Protein AF-A0A7C7L652-F1 (afdb_monomer_lite)

pLDDT: mean 80.78, std 12.96, range [38.31, 92.81]

Sequence (160 aa):
MKARLIVYLALSVVITLVFPWVRQLPLGVYLPDAWLLLLLLAVPTPMPHSARKPVLLAFCLAILRSSVCLCSPIASCASMFSALLVREALTLRLSDSLFVYRFSCGVLASVPMALIDINIAGQYQLHVPYSIWVWRVLLTGLVVALVKRRATGPMFGGKR

Foldseek 3Di:
DVVLLVVLLVVLVVCLVCLVVCLPDPCNLLAADPLLLSLLLSQDPPHDPDCPSSLVSQLSSLVSCVVRDVDDSVLSSVLSVQLNVQLNVLSVVDPLPDLVSLLVSQLRSNVSVLVSVVVSCVVVVNDDDPVSSNSNSNVSSVCRSVVPDDCPDPPPPPPD

Structure (mmCIF, N/CA/C/O backbone):
data_AF-A0A7C7L652-F1
#
_entry.id   AF-A0A7C7L652-F1
#
loop_
_atom_site.group_PDB
_atom_site.id
_atom_site.type_symbol
_atom_site.label_atom_id
_atom_site.label_alt_id
_atom_site.label_comp_id
_atom_site.label_asym_id
_atom_site.label_entity_id
_atom_site.labe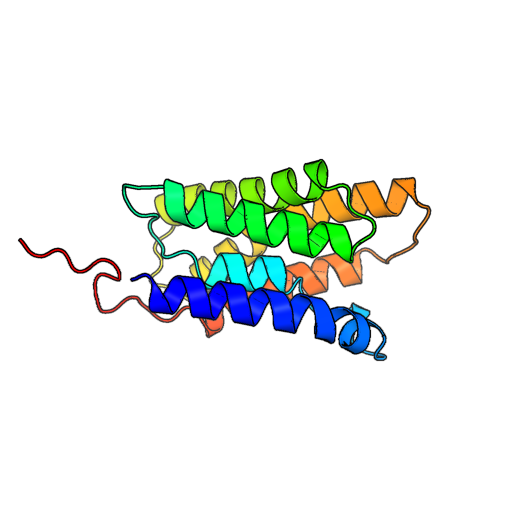l_seq_id
_atom_site.pdbx_PDB_ins_code
_atom_site.Cartn_x
_atom_site.Cartn_y
_atom_site.Cartn_z
_atom_site.occupancy
_atom_site.B_iso_or_equiv
_atom_site.auth_seq_id
_atom_site.auth_comp_id
_atom_site.auth_asym_id
_atom_site.auth_atom_id
_atom_site.pdbx_PDB_model_num
ATOM 1 N N . MET A 1 1 ? -3.726 -8.906 22.647 1.00 51.28 1 MET A N 1
ATOM 2 C CA . MET A 1 1 ? -3.042 -7.845 21.860 1.00 51.28 1 MET A CA 1
ATOM 3 C C . MET A 1 1 ? -1.773 -8.322 21.147 1.00 51.28 1 MET A C 1
ATOM 5 O O . MET A 1 1 ? -1.654 -8.018 19.970 1.00 51.28 1 MET A O 1
ATOM 9 N N . LYS A 1 2 ? -0.863 -9.073 21.794 1.00 56.34 2 LYS A N 1
ATOM 10 C CA . LYS A 1 2 ? 0.355 -9.617 21.147 1.00 56.34 2 LYS A CA 1
ATOM 11 C C . LYS A 1 2 ? 0.049 -10.542 19.957 1.00 56.34 2 LYS A C 1
ATOM 13 O O . LYS A 1 2 ? 0.637 -10.370 18.902 1.00 56.34 2 LYS A O 1
ATOM 18 N N . ALA A 1 3 ? -0.952 -11.418 20.092 1.00 62.41 3 ALA A N 1
ATOM 19 C CA . ALA A 1 3 ? -1.337 -12.368 19.043 1.00 62.41 3 ALA A CA 1
ATOM 20 C C . ALA A 1 3 ? -1.697 -11.703 17.700 1.00 62.41 3 ALA A C 1
ATOM 22 O O . ALA A 1 3 ? -1.239 -12.152 16.663 1.00 62.41 3 ALA A O 1
ATOM 23 N N . ARG A 1 4 ? -2.448 -10.591 17.702 1.00 68.50 4 ARG A N 1
ATOM 24 C CA . ARG A 1 4 ? -2.819 -9.900 16.451 1.00 68.50 4 ARG A CA 1
ATOM 25 C C . ARG A 1 4 ? -1.621 -9.233 15.776 1.00 68.50 4 ARG A C 1
ATOM 27 O O . ARG A 1 4 ? -1.509 -9.303 14.563 1.00 68.50 4 ARG A O 1
ATOM 34 N N . LEU A 1 5 ? -0.719 -8.627 16.555 1.00 69.31 5 LEU A N 1
ATOM 35 C CA . LEU A 1 5 ? 0.519 -8.058 16.014 1.00 69.31 5 LEU A CA 1
ATOM 36 C C . LEU A 1 5 ? 1.385 -9.154 15.383 1.00 69.31 5 LEU A C 1
ATOM 38 O O . LEU A 1 5 ? 1.849 -8.971 14.269 1.00 69.31 5 LEU A O 1
ATOM 42 N N . ILE A 1 6 ? 1.535 -10.296 16.062 1.00 76.62 6 ILE A N 1
ATOM 43 C CA . ILE A 1 6 ? 2.274 -11.459 15.549 1.00 76.62 6 ILE A CA 1
ATOM 44 C C . ILE A 1 6 ? 1.640 -11.980 14.256 1.00 76.62 6 ILE A C 1
ATOM 46 O O . ILE A 1 6 ? 2.365 -12.251 13.311 1.00 76.62 6 ILE A O 1
ATOM 50 N N . VAL A 1 7 ? 0.307 -12.055 14.175 1.00 81.38 7 VAL A N 1
ATOM 51 C CA . VAL A 1 7 ? -0.397 -12.462 12.947 1.00 81.38 7 VAL A CA 1
ATOM 52 C C . VAL A 1 7 ? -0.117 -11.498 11.794 1.00 81.38 7 VAL A C 1
ATOM 54 O O . VAL A 1 7 ? 0.205 -11.955 10.704 1.00 81.38 7 VAL A O 1
ATOM 57 N N . TYR A 1 8 ? -0.177 -10.180 12.011 1.00 79.62 8 TYR A N 1
ATOM 58 C CA . TYR A 1 8 ? 0.149 -9.210 10.956 1.00 79.62 8 TYR A CA 1
ATOM 59 C C . TYR A 1 8 ? 1.623 -9.259 10.548 1.00 79.62 8 TYR A C 1
ATOM 61 O O . TYR A 1 8 ? 1.933 -9.106 9.371 1.00 79.62 8 TYR A O 1
ATOM 69 N N . LEU A 1 9 ? 2.525 -9.505 11.499 1.00 79.75 9 LEU A N 1
ATOM 70 C CA . LEU A 1 9 ? 3.954 -9.641 11.227 1.00 79.75 9 LEU A CA 1
ATOM 71 C C . LEU A 1 9 ? 4.235 -10.929 10.438 1.00 79.75 9 LEU A C 1
ATOM 73 O O . LEU A 1 9 ? 4.894 -10.880 9.404 1.00 79.75 9 LEU A O 1
ATOM 77 N N . ALA A 1 10 ? 3.643 -12.057 10.831 1.00 84.56 10 ALA A N 1
ATOM 78 C CA . ALA A 1 10 ? 3.705 -13.306 10.074 1.00 84.56 10 ALA A CA 1
ATOM 79 C C . ALA A 1 10 ? 3.126 -13.137 8.660 1.00 84.56 10 ALA A C 1
ATOM 81 O O . ALA A 1 10 ? 3.762 -13.523 7.681 1.00 84.56 10 ALA A O 1
ATOM 82 N N . LEU A 1 11 ? 1.968 -12.480 8.535 1.00 85.75 11 LEU A N 1
ATOM 83 C CA . LEU A 1 11 ? 1.354 -12.183 7.244 1.00 85.75 11 LEU A CA 1
ATOM 84 C C . LEU A 1 11 ? 2.259 -11.291 6.386 1.00 85.75 11 LEU A C 1
ATOM 86 O O . LEU A 1 11 ? 2.389 -11.533 5.192 1.00 85.75 11 LEU A O 1
ATOM 90 N N . SER A 1 12 ? 2.940 -10.309 6.985 1.00 83.12 12 SER A N 1
ATOM 91 C CA . SER A 1 12 ? 3.897 -9.467 6.264 1.00 83.12 12 SER A CA 1
ATOM 92 C C . SER A 1 12 ? 5.102 -10.244 5.739 1.00 83.12 12 SER A C 1
ATOM 94 O O . SER A 1 12 ? 5.540 -9.976 4.625 1.00 83.12 12 SER A O 1
ATOM 96 N N . VAL A 1 13 ? 5.597 -11.248 6.470 1.00 86.31 13 VAL A N 1
ATOM 97 C CA . VAL A 1 13 ? 6.676 -12.133 5.997 1.00 86.31 13 VAL A CA 1
ATOM 98 C C . VAL A 1 13 ? 6.196 -12.982 4.821 1.00 86.31 13 VAL A C 1
ATOM 100 O O . VAL A 1 13 ? 6.869 -13.036 3.795 1.00 86.31 13 VAL A O 1
ATOM 103 N N . VAL A 1 14 ? 4.999 -13.570 4.918 1.00 87.88 14 VAL A N 1
ATOM 104 C CA . VAL A 1 14 ? 4.395 -14.337 3.815 1.00 87.88 14 VAL A CA 1
ATOM 105 C C . VAL A 1 14 ? 4.203 -13.460 2.577 1.00 87.88 14 VAL A C 1
ATOM 107 O O . VAL A 1 14 ? 4.590 -13.857 1.482 1.00 87.88 14 VAL A O 1
ATOM 110 N N . ILE A 1 15 ? 3.675 -12.242 2.740 1.00 86.94 15 ILE A N 1
ATOM 111 C CA . ILE A 1 15 ? 3.545 -11.267 1.647 1.00 86.94 15 ILE A CA 1
ATOM 112 C C . ILE A 1 15 ? 4.916 -10.959 1.050 1.00 86.94 15 ILE A C 1
ATOM 114 O O . ILE A 1 15 ? 5.064 -10.976 -0.163 1.00 86.94 15 ILE A O 1
ATOM 118 N N . THR A 1 16 ? 5.933 -10.738 1.877 1.00 86.19 16 THR A N 1
ATOM 119 C CA . THR A 1 16 ? 7.285 -10.411 1.406 1.00 86.19 16 THR A CA 1
ATOM 120 C C . THR A 1 16 ? 7.879 -11.527 0.541 1.00 86.19 16 THR A C 1
ATOM 122 O O . THR A 1 16 ? 8.556 -11.238 -0.442 1.00 86.19 16 THR A O 1
ATOM 125 N N . LEU A 1 17 ? 7.563 -12.789 0.844 1.00 87.06 17 LEU A N 1
ATOM 126 C CA . LEU A 1 17 ? 8.000 -13.949 0.064 1.00 87.06 17 LEU A CA 1
ATOM 127 C C . LEU A 1 17 ? 7.174 -14.169 -1.212 1.00 87.06 17 LEU A C 1
ATOM 129 O O . LEU A 1 17 ? 7.738 -14.488 -2.253 1.00 87.06 17 LEU A O 1
ATOM 133 N N . VAL A 1 18 ? 5.848 -14.014 -1.148 1.00 87.81 18 VAL A N 1
ATOM 134 C CA . VAL A 1 18 ? 4.925 -14.406 -2.232 1.00 87.81 18 VAL A CA 1
ATOM 135 C C . VAL A 1 18 ? 4.640 -13.261 -3.206 1.00 87.81 18 VAL A C 1
ATOM 137 O O . VAL A 1 18 ? 4.547 -13.469 -4.414 1.00 87.81 18 VAL A O 1
ATOM 140 N N . PHE A 1 19 ? 4.517 -12.033 -2.707 1.00 85.50 19 PHE A N 1
ATOM 141 C CA . PHE A 1 19 ? 4.125 -10.866 -3.498 1.00 85.50 19 PHE A CA 1
ATOM 142 C C . PHE A 1 19 ? 5.036 -10.558 -4.703 1.00 85.50 19 PHE A C 1
ATOM 144 O O . PHE A 1 19 ? 4.500 -10.157 -5.736 1.00 85.50 19 PHE A O 1
ATOM 151 N N . PRO A 1 20 ? 6.365 -10.776 -4.657 1.00 85.25 20 PRO A N 1
ATOM 152 C CA . PRO A 1 20 ? 7.235 -10.563 -5.818 1.00 85.25 20 PRO A CA 1
ATOM 153 C C . PRO A 1 20 ? 6.872 -11.475 -6.987 1.00 85.25 20 PRO A C 1
ATOM 155 O O . PRO A 1 20 ? 6.803 -11.014 -8.122 1.00 85.25 20 PRO A O 1
ATOM 158 N N . TRP A 1 21 ? 6.563 -12.740 -6.693 1.00 86.06 21 TRP A N 1
ATOM 159 C CA . TRP A 1 21 ? 6.114 -13.720 -7.680 1.00 86.06 21 TRP A CA 1
ATOM 160 C C . TRP A 1 21 ? 4.758 -13.335 -8.265 1.00 86.06 21 TRP A C 1
ATOM 162 O O . TRP A 1 21 ? 4.573 -13.342 -9.477 1.00 86.06 21 TRP A O 1
ATOM 172 N N . VAL A 1 22 ? 3.820 -12.907 -7.416 1.00 85.38 22 VAL A N 1
ATOM 173 C CA . VAL A 1 22 ? 2.501 -12.435 -7.867 1.00 85.38 22 VAL A CA 1
ATOM 174 C C . VAL A 1 22 ? 2.636 -11.206 -8.775 1.00 85.38 22 VAL A C 1
ATOM 176 O O . VAL A 1 22 ? 1.891 -11.060 -9.742 1.00 85.38 22 VAL A O 1
ATOM 179 N N . ARG A 1 23 ? 3.614 -10.335 -8.510 1.00 82.56 23 ARG A N 1
ATOM 180 C CA . ARG A 1 23 ? 3.860 -9.124 -9.302 1.00 82.56 23 ARG A CA 1
ATOM 181 C C . ARG A 1 23 ? 4.427 -9.408 -10.697 1.00 82.56 23 ARG A C 1
ATOM 183 O O . ARG A 1 23 ? 4.292 -8.550 -11.563 1.00 82.56 23 ARG A O 1
ATOM 190 N N . GLN A 1 24 ? 5.010 -10.590 -10.918 1.00 84.25 24 GLN A N 1
ATOM 191 C CA . GLN A 1 24 ? 5.487 -11.043 -12.232 1.00 84.25 24 GLN A CA 1
ATOM 192 C C . GLN A 1 24 ? 4.355 -11.531 -13.152 1.00 84.25 24 GLN A C 1
ATOM 194 O O . GLN A 1 24 ? 4.572 -11.698 -14.349 1.00 84.25 24 GLN A O 1
ATOM 199 N N . LEU A 1 25 ? 3.143 -11.749 -12.626 1.00 87.69 25 LEU A N 1
ATOM 200 C CA . LEU A 1 25 ? 1.986 -12.126 -13.440 1.00 87.69 25 LEU A CA 1
ATOM 201 C C . LEU A 1 25 ? 1.556 -10.974 -14.376 1.00 87.69 25 LEU A C 1
ATOM 203 O O . LEU A 1 25 ? 1.800 -9.809 -14.056 1.00 87.69 25 LEU A O 1
ATOM 207 N N . PRO A 1 26 ? 0.827 -11.251 -15.478 1.00 81.88 26 PRO A N 1
ATOM 208 C CA . PRO A 1 26 ? 0.435 -10.235 -16.469 1.00 81.88 26 PRO A CA 1
ATOM 209 C C . PRO A 1 26 ? -0.342 -9.047 -15.879 1.00 81.88 26 PRO A C 1
ATOM 211 O O . PRO A 1 26 ? -0.186 -7.908 -16.307 1.00 81.88 26 PRO A O 1
ATOM 214 N N . LEU A 1 27 ? -1.160 -9.307 -14.854 1.00 82.81 27 LEU A N 1
ATOM 215 C CA . LEU A 1 27 ? -1.927 -8.289 -14.126 1.00 82.81 27 LEU A CA 1
ATOM 216 C C . LEU A 1 27 ? -1.219 -7.799 -12.853 1.00 82.81 27 LEU A C 1
ATOM 218 O O . LEU A 1 27 ? -1.694 -6.875 -12.192 1.00 82.81 27 LEU A O 1
ATOM 222 N N . GLY A 1 28 ? -0.075 -8.390 -12.509 1.00 80.75 28 GLY A N 1
ATOM 223 C CA . GLY A 1 28 ? 0.653 -8.125 -11.273 1.00 80.75 28 GLY A CA 1
ATOM 224 C C . GLY A 1 28 ? 1.134 -6.680 -11.159 1.00 80.75 28 GLY A C 1
ATOM 225 O O . GLY A 1 28 ? 1.190 -6.114 -10.068 1.00 80.75 28 GLY A O 1
ATOM 226 N N . VAL A 1 29 ? 1.390 -6.027 -12.294 1.00 82.50 29 VAL A N 1
ATOM 227 C CA . VAL A 1 29 ? 1.803 -4.621 -12.343 1.00 82.50 29 VAL A CA 1
ATOM 228 C C . VAL A 1 29 ? 0.697 -3.682 -11.840 1.00 82.50 29 VAL A C 1
ATOM 230 O O . VAL A 1 29 ? 1.010 -2.632 -11.279 1.00 82.50 29 VAL A O 1
ATOM 233 N N . TYR A 1 30 ? -0.577 -4.059 -11.947 1.00 86.31 30 TYR A N 1
ATOM 234 C CA . TYR A 1 30 ? -1.713 -3.250 -11.493 1.00 86.31 30 TYR A CA 1
ATOM 235 C C . TYR A 1 30 ? -2.029 -3.414 -10.003 1.00 86.31 30 TYR A C 1
ATOM 237 O O . TYR A 1 30 ? -2.825 -2.643 -9.465 1.00 86.31 30 TYR A O 1
ATOM 245 N N . LEU A 1 31 ? -1.419 -4.392 -9.327 1.00 86.88 31 LEU A N 1
ATOM 246 C CA . LEU A 1 31 ? -1.699 -4.649 -7.919 1.00 86.88 31 LEU A CA 1
ATOM 247 C C . LEU A 1 31 ? -1.244 -3.475 -7.036 1.00 86.88 31 LEU A C 1
ATOM 249 O O . LEU A 1 31 ? -0.137 -2.954 -7.222 1.00 86.88 31 LEU A O 1
ATOM 253 N N . PRO A 1 32 ? -2.083 -3.065 -6.066 1.00 87.56 32 PRO A N 1
ATOM 254 C CA . PRO A 1 32 ? -1.718 -2.073 -5.067 1.00 87.56 32 PRO A CA 1
ATOM 255 C C . PRO A 1 32 ? -0.599 -2.596 -4.173 1.00 87.56 32 PRO A C 1
ATOM 257 O O . PRO A 1 32 ? -0.345 -3.800 -4.090 1.00 87.56 32 PRO A O 1
ATOM 260 N N . ASP A 1 33 ? 0.053 -1.684 -3.463 1.00 86.62 33 ASP A N 1
ATOM 261 C CA . ASP A 1 33 ? 1.137 -2.077 -2.584 1.00 86.62 33 ASP A CA 1
ATOM 262 C C . ASP A 1 33 ? 0.637 -2.864 -1.365 1.00 86.62 33 ASP A C 1
ATOM 264 O O . ASP A 1 33 ? -0.115 -2.344 -0.537 1.00 86.62 33 ASP A O 1
ATOM 268 N N . ALA A 1 34 ? 1.056 -4.126 -1.249 1.00 87.50 34 ALA A N 1
ATOM 269 C CA . ALA A 1 34 ? 0.562 -5.019 -0.206 1.00 87.50 34 ALA A CA 1
ATOM 270 C C . ALA A 1 34 ? 1.018 -4.614 1.202 1.00 87.50 34 ALA A C 1
ATOM 272 O O . ALA A 1 34 ? 0.244 -4.752 2.149 1.00 87.50 34 ALA A O 1
ATOM 273 N N . TRP A 1 35 ? 2.236 -4.081 1.355 1.00 89.19 35 TRP A N 1
ATOM 274 C CA . TRP A 1 35 ? 2.727 -3.610 2.654 1.00 89.19 35 TRP A CA 1
ATOM 275 C C . TRP A 1 35 ? 1.955 -2.371 3.107 1.00 89.19 35 TRP A C 1
ATOM 277 O O . TRP A 1 35 ? 1.551 -2.295 4.269 1.00 89.19 35 TRP A O 1
ATOM 287 N N . LEU A 1 36 ? 1.679 -1.441 2.187 1.00 87.81 36 LEU A N 1
ATOM 288 C CA . LEU A 1 36 ? 0.843 -0.277 2.471 1.00 87.81 36 LEU A CA 1
ATOM 289 C C . LEU A 1 36 ? -0.581 -0.692 2.839 1.00 87.81 36 LEU A C 1
ATOM 291 O O . LEU A 1 36 ? -1.119 -0.224 3.838 1.00 87.81 36 LEU A O 1
ATOM 295 N N . LEU A 1 37 ? -1.195 -1.584 2.059 1.00 88.12 37 LEU A N 1
ATOM 296 C CA . LEU A 1 37 ? -2.536 -2.086 2.348 1.00 88.12 37 LEU A CA 1
ATOM 297 C C . LEU A 1 37 ? -2.601 -2.749 3.718 1.00 88.12 37 LEU A C 1
ATOM 299 O O . LEU A 1 37 ? -3.501 -2.449 4.501 1.00 88.12 37 LEU A O 1
ATOM 303 N N . LEU A 1 38 ? -1.627 -3.602 4.037 1.00 87.00 38 LEU A N 1
ATOM 304 C CA . LEU A 1 38 ? -1.544 -4.232 5.346 1.00 87.00 38 LEU A CA 1
ATOM 305 C C . LEU A 1 38 ? -1.429 -3.177 6.452 1.00 87.00 38 LEU A C 1
ATOM 307 O O . LEU A 1 38 ? -2.129 -3.280 7.455 1.00 87.00 38 LEU A O 1
ATOM 311 N N . LEU A 1 39 ? -0.617 -2.135 6.261 1.00 87.06 39 LEU A N 1
ATOM 312 C CA . LEU A 1 39 ? -0.479 -1.042 7.221 1.00 87.06 39 LEU A CA 1
ATOM 313 C C . LEU A 1 39 ? -1.798 -0.271 7.410 1.00 87.06 39 LEU A C 1
ATOM 315 O O . LEU A 1 39 ? -2.240 -0.041 8.540 1.00 87.06 39 LEU A O 1
ATOM 319 N N . LEU A 1 40 ? -2.461 0.097 6.312 1.00 85.62 40 LEU A N 1
ATOM 320 C CA . LEU A 1 40 ? -3.721 0.841 6.330 1.00 85.62 40 LEU A CA 1
ATOM 321 C C . LEU A 1 40 ? -4.872 0.017 6.933 1.00 85.62 40 LEU A C 1
ATOM 323 O O . LEU A 1 40 ? -5.760 0.578 7.578 1.00 85.62 40 LEU A O 1
ATOM 327 N N . LEU A 1 41 ? -4.856 -1.305 6.778 1.00 83.69 41 LEU A N 1
ATOM 328 C CA . LEU A 1 41 ? -5.872 -2.196 7.343 1.00 83.69 41 LEU A CA 1
ATOM 329 C C . LEU A 1 41 ? -5.575 -2.587 8.798 1.00 83.69 41 LEU A C 1
ATOM 331 O O . LEU A 1 41 ? -6.499 -2.684 9.604 1.00 83.69 41 LEU A O 1
ATOM 335 N N . ALA A 1 42 ? -4.305 -2.781 9.155 1.00 80.94 42 ALA A N 1
ATOM 336 C CA . ALA A 1 42 ? -3.904 -3.206 10.493 1.00 80.94 42 ALA A CA 1
ATOM 337 C C . ALA A 1 42 ? -3.968 -2.071 11.522 1.00 80.94 42 ALA A C 1
ATOM 339 O O . ALA A 1 42 ? -4.250 -2.324 12.697 1.00 80.94 42 ALA A O 1
ATOM 340 N N . VAL A 1 43 ? -3.695 -0.826 11.109 1.00 77.88 43 VAL A N 1
ATOM 341 C CA . VAL A 1 43 ? -3.719 0.323 12.021 1.00 77.88 43 VAL A CA 1
ATOM 342 C C . VAL A 1 43 ? -5.166 0.808 12.220 1.00 77.88 43 VAL A C 1
ATOM 344 O O . VAL A 1 43 ? -5.813 1.196 11.242 1.00 77.88 43 VAL A O 1
ATOM 347 N N . PRO A 1 44 ? -5.691 0.802 13.459 1.00 66.62 44 PRO A N 1
ATOM 348 C CA . PRO A 1 44 ? -7.042 1.274 13.768 1.00 66.62 44 PRO A CA 1
ATOM 349 C C . PRO A 1 44 ? -7.182 2.789 13.564 1.00 66.62 44 PRO A C 1
ATOM 351 O O . PRO A 1 44 ? -6.203 3.517 13.714 1.00 66.62 44 PRO A O 1
ATOM 354 N N . THR A 1 45 ? -8.396 3.252 13.246 1.00 67.38 45 THR A N 1
ATOM 355 C CA . THR A 1 45 ? -8.747 4.685 13.188 1.00 67.38 45 THR A CA 1
ATOM 356 C C . THR A 1 45 ? -9.894 5.012 14.144 1.00 67.38 45 THR A C 1
ATOM 358 O O . THR A 1 45 ? -10.874 4.260 14.167 1.00 67.38 45 THR A O 1
ATOM 361 N N . PRO A 1 46 ? -9.818 6.123 14.900 1.00 63.06 46 PRO A N 1
ATOM 362 C CA . PRO A 1 46 ? -8.653 7.008 15.051 1.00 63.06 46 PRO A CA 1
ATOM 363 C C . PRO A 1 46 ? -7.470 6.298 15.732 1.00 63.06 46 PRO A C 1
ATOM 365 O O . PRO A 1 46 ? -7.652 5.276 16.408 1.00 63.06 46 PRO A O 1
ATOM 368 N N . MET A 1 47 ? -6.250 6.793 15.504 1.00 66.12 47 MET A N 1
ATOM 369 C CA . MET A 1 47 ? -5.042 6.183 16.056 1.00 66.12 47 MET A CA 1
ATOM 370 C C . MET A 1 47 ? -5.106 6.193 17.595 1.00 66.12 47 MET A C 1
ATOM 372 O O . MET A 1 47 ? -5.539 7.173 18.204 1.00 66.12 47 MET A O 1
ATOM 376 N N . PRO A 1 48 ? -4.720 5.098 18.274 1.00 63.22 48 PRO A N 1
ATOM 377 C CA . PRO A 1 48 ? -4.726 5.060 19.730 1.00 63.22 48 PRO A CA 1
ATOM 378 C C . PRO A 1 48 ? -3.796 6.112 20.315 1.00 63.22 48 PRO A C 1
ATOM 380 O O . PRO A 1 48 ? -2.753 6.417 19.742 1.00 63.22 48 PRO A O 1
ATOM 383 N N . HIS A 1 49 ? -4.086 6.512 21.552 1.00 63.47 49 HIS A N 1
ATOM 384 C CA . HIS A 1 49 ? -3.258 7.433 22.334 1.00 63.47 49 HIS A CA 1
ATOM 385 C C . HIS A 1 49 ? -1.775 7.004 22.440 1.00 63.47 49 HIS A C 1
ATOM 387 O O . HIS A 1 49 ? -0.896 7.823 22.679 1.00 63.47 49 HIS A O 1
ATOM 393 N N . SER A 1 50 ? -1.472 5.718 22.209 1.00 66.31 50 SER A N 1
ATOM 394 C CA . SER A 1 50 ? -0.106 5.208 22.072 1.00 66.31 50 SER A CA 1
ATOM 395 C C . SER A 1 50 ? 0.250 4.887 20.614 1.00 66.31 50 SER A C 1
ATOM 397 O O . SER A 1 50 ? -0.049 3.801 20.107 1.00 66.31 50 SER A O 1
ATOM 399 N N . ALA A 1 51 ? 0.988 5.795 19.970 1.00 70.12 51 ALA A N 1
ATOM 400 C CA . ALA A 1 51 ? 1.493 5.641 18.601 1.00 70.12 51 ALA A CA 1
ATOM 401 C C . ALA A 1 51 ? 2.639 4.615 18.454 1.00 70.12 51 ALA A C 1
ATOM 403 O O . ALA A 1 51 ? 3.020 4.263 17.342 1.00 70.12 51 ALA A O 1
ATOM 404 N N . ARG A 1 52 ? 3.182 4.074 19.555 1.00 77.88 52 ARG A N 1
ATOM 405 C CA . ARG A 1 52 ? 4.369 3.194 19.518 1.00 77.88 52 ARG A CA 1
ATOM 406 C C . ARG A 1 52 ? 4.173 1.936 18.667 1.00 77.88 52 ARG A C 1
ATOM 408 O O . ARG A 1 52 ? 5.061 1.548 17.920 1.00 77.88 52 ARG A O 1
ATOM 415 N N . LYS A 1 53 ? 3.006 1.295 18.770 1.00 80.19 53 LYS A N 1
ATOM 416 C CA . LYS A 1 53 ? 2.689 0.049 18.047 1.00 80.19 53 LYS A CA 1
ATOM 417 C C . LYS A 1 53 ? 2.545 0.248 16.531 1.00 80.19 53 LYS A C 1
ATOM 419 O O . LYS A 1 53 ? 3.193 -0.493 15.799 1.00 80.19 53 LYS A O 1
ATOM 424 N N . PRO A 1 54 ? 1.728 1.200 16.039 1.00 79.12 54 PRO A N 1
ATOM 425 C CA . PRO A 1 54 ? 1.626 1.452 14.601 1.00 79.12 54 PRO A CA 1
ATOM 426 C C . PRO A 1 54 ? 2.935 1.982 14.000 1.00 79.12 54 PRO A C 1
ATOM 428 O O . PRO A 1 54 ? 3.256 1.613 12.877 1.00 79.12 54 PRO A O 1
ATOM 431 N N . VAL A 1 55 ? 3.724 2.759 14.754 1.00 84.00 55 VAL A N 1
ATOM 432 C CA . VAL A 1 55 ? 5.061 3.205 14.323 1.00 84.00 55 VAL A CA 1
ATOM 433 C C . VAL A 1 55 ? 6.020 2.024 14.168 1.00 84.00 55 VAL A C 1
ATOM 435 O O . VAL A 1 55 ? 6.671 1.904 13.135 1.00 84.00 55 VAL A O 1
ATOM 438 N N . LEU A 1 56 ? 6.067 1.113 15.148 1.00 85.00 56 LEU A N 1
ATOM 439 C CA . LEU A 1 56 ? 6.880 -0.104 15.057 1.00 85.00 56 LEU A CA 1
ATOM 440 C C . LEU A 1 56 ? 6.453 -0.977 13.870 1.00 85.00 56 LEU A C 1
ATOM 442 O O . LEU A 1 56 ? 7.301 -1.472 13.136 1.00 85.00 56 LEU A O 1
ATOM 446 N N . LEU A 1 57 ? 5.143 -1.137 13.657 1.00 84.75 57 LEU A N 1
ATOM 447 C CA . LEU A 1 57 ? 4.614 -1.897 12.526 1.00 84.75 57 LEU A CA 1
ATOM 448 C C . LEU A 1 57 ? 5.018 -1.263 11.186 1.00 84.75 57 LEU A C 1
ATOM 450 O O . LEU A 1 57 ? 5.490 -1.975 10.306 1.00 84.75 57 LEU A O 1
ATOM 454 N N . ALA A 1 58 ? 4.874 0.058 11.041 1.00 86.38 58 ALA A N 1
ATOM 455 C CA . ALA A 1 58 ? 5.295 0.785 9.843 1.00 86.38 58 ALA A CA 1
ATOM 456 C C . ALA A 1 58 ? 6.793 0.613 9.574 1.00 86.38 58 ALA A C 1
ATOM 458 O O . ALA A 1 58 ? 7.182 0.364 8.438 1.00 86.38 58 ALA A O 1
ATOM 459 N N . PHE A 1 59 ? 7.617 0.669 10.623 1.00 88.25 59 PHE A N 1
ATOM 460 C CA . PHE A 1 59 ? 9.056 0.450 10.520 1.00 88.25 59 PHE A CA 1
ATOM 461 C C . PHE A 1 59 ? 9.394 -0.976 10.056 1.00 88.25 59 PHE A C 1
ATOM 463 O O . PHE A 1 59 ? 10.155 -1.151 9.107 1.00 88.25 59 PHE A O 1
ATOM 470 N N . CYS A 1 60 ? 8.778 -2.004 10.651 1.00 87.94 60 CYS A N 1
ATOM 471 C CA . CYS A 1 60 ? 8.972 -3.392 10.222 1.00 87.94 60 CYS A CA 1
ATOM 472 C C . CYS A 1 60 ? 8.544 -3.611 8.762 1.00 87.94 60 CYS A C 1
ATOM 474 O O . CYS A 1 60 ? 9.268 -4.246 7.997 1.00 87.94 60 CYS A O 1
ATOM 476 N N . LEU A 1 61 ? 7.392 -3.067 8.360 1.00 87.12 61 LEU A N 1
ATOM 477 C CA . LEU A 1 61 ? 6.894 -3.185 6.987 1.00 87.12 61 LEU A CA 1
ATOM 478 C C . LEU A 1 61 ? 7.763 -2.431 5.985 1.00 87.12 61 LEU A C 1
ATOM 480 O O . LEU A 1 61 ? 7.965 -2.921 4.880 1.00 87.12 61 LEU A O 1
ATOM 484 N N . ALA A 1 62 ? 8.301 -1.273 6.364 1.00 88.19 62 ALA A N 1
ATOM 485 C CA . ALA A 1 62 ? 9.225 -0.517 5.532 1.00 88.19 62 ALA A CA 1
ATOM 486 C C . ALA A 1 62 ? 10.528 -1.287 5.275 1.00 88.19 62 ALA A C 1
ATOM 488 O O . ALA A 1 62 ? 10.990 -1.330 4.136 1.00 88.19 62 ALA A O 1
ATOM 489 N N . ILE A 1 63 ? 11.081 -1.946 6.300 1.00 89.62 63 ILE A N 1
ATOM 490 C CA . ILE A 1 63 ? 12.269 -2.798 6.147 1.00 89.62 63 ILE A CA 1
ATOM 491 C C . ILE A 1 63 ? 11.965 -3.968 5.206 1.00 89.62 63 ILE A C 1
ATOM 493 O O . ILE A 1 63 ? 12.684 -4.167 4.227 1.00 89.62 63 ILE A O 1
ATOM 497 N N . LEU A 1 64 ? 10.866 -4.689 5.448 1.00 88.12 64 LEU A N 1
ATOM 498 C CA . LEU A 1 64 ? 10.445 -5.816 4.608 1.00 88.12 64 LEU A CA 1
ATOM 499 C C . LEU A 1 64 ? 10.166 -5.400 3.156 1.00 88.12 64 LEU A C 1
ATOM 501 O O . LEU A 1 64 ? 10.518 -6.111 2.218 1.00 88.12 64 LEU A O 1
ATOM 505 N N . ARG A 1 65 ? 9.580 -4.219 2.946 1.00 87.69 65 ARG A N 1
ATOM 506 C CA . ARG A 1 65 ? 9.416 -3.640 1.611 1.00 87.69 65 ARG A CA 1
ATOM 507 C C . ARG A 1 65 ? 10.774 -3.393 0.957 1.00 87.69 65 ARG A C 1
ATOM 509 O O . ARG A 1 65 ? 10.975 -3.794 -0.186 1.00 87.69 65 ARG A O 1
ATOM 516 N N . SER A 1 66 ? 11.702 -2.751 1.667 1.00 87.44 66 SER A N 1
ATOM 517 C CA . SER A 1 66 ? 13.024 -2.405 1.129 1.00 87.44 66 SER A CA 1
ATOM 518 C C . SER A 1 66 ? 13.893 -3.620 0.804 1.00 87.44 66 SER A C 1
ATOM 520 O O . SER A 1 66 ? 14.736 -3.535 -0.079 1.00 87.44 66 SER A O 1
ATOM 522 N N . SER A 1 67 ? 13.662 -4.774 1.443 1.00 86.75 67 SER A N 1
ATOM 523 C CA . SER A 1 67 ? 14.376 -6.006 1.085 1.00 86.75 67 SER A CA 1
ATOM 524 C C . SER A 1 67 ? 13.972 -6.583 -0.271 1.00 86.75 67 SER A C 1
ATOM 526 O O . SER A 1 67 ? 14.687 -7.428 -0.799 1.00 86.75 67 SER A O 1
ATOM 528 N N . VAL A 1 68 ? 12.831 -6.163 -0.829 1.00 85.06 68 VAL A N 1
ATOM 529 C CA . VAL A 1 68 ? 12.281 -6.765 -2.056 1.00 85.06 68 VAL A CA 1
ATOM 530 C C . VAL A 1 68 ? 11.977 -5.752 -3.156 1.00 85.06 68 VAL A C 1
ATOM 532 O O . VAL A 1 68 ? 11.796 -6.113 -4.316 1.00 85.06 68 VAL A O 1
ATOM 535 N N . CYS A 1 69 ? 11.924 -4.470 -2.814 1.00 80.62 69 CYS A N 1
ATOM 536 C CA . CYS A 1 69 ? 11.757 -3.378 -3.758 1.00 80.62 69 CYS A CA 1
ATOM 537 C C . CYS A 1 69 ? 13.080 -2.626 -3.922 1.00 80.62 69 CYS A C 1
ATOM 539 O O . CYS A 1 69 ? 13.846 -2.503 -2.976 1.00 80.62 69 CYS A O 1
ATOM 541 N N . LEU A 1 70 ? 13.284 -1.994 -5.080 1.00 81.81 70 LEU A N 1
ATOM 542 C CA . LEU A 1 70 ? 14.421 -1.093 -5.350 1.00 81.81 70 LEU A CA 1
ATOM 543 C C . LEU A 1 70 ? 14.411 0.198 -4.497 1.00 81.81 70 LEU A C 1
ATOM 545 O O . LEU A 1 70 ? 15.201 1.110 -4.716 1.00 81.81 70 LEU A O 1
ATOM 549 N N . CYS A 1 71 ? 13.487 0.311 -3.543 1.00 81.62 71 CYS A N 1
ATOM 550 C CA . CYS A 1 71 ? 13.367 1.460 -2.662 1.00 81.62 71 CYS A CA 1
ATOM 551 C C . CYS A 1 71 ? 14.353 1.339 -1.502 1.00 81.62 71 CYS A C 1
ATOM 553 O O . CYS A 1 71 ? 14.353 0.337 -0.787 1.00 81.62 71 CYS A O 1
ATOM 555 N N . SER A 1 72 ? 15.116 2.402 -1.241 1.00 87.12 72 SER A N 1
ATOM 556 C CA . SER A 1 72 ? 15.961 2.462 -0.049 1.00 87.12 72 SER A CA 1
ATOM 557 C C . SER A 1 72 ? 15.121 2.294 1.232 1.00 87.12 72 SER A C 1
ATOM 559 O O . SER A 1 72 ? 13.935 2.661 1.264 1.00 87.12 72 SER A O 1
ATOM 561 N N . PRO A 1 73 ? 15.704 1.763 2.321 1.00 86.38 73 PRO A N 1
ATOM 562 C CA . PRO A 1 73 ? 14.999 1.621 3.596 1.00 86.38 73 PRO A CA 1
ATOM 563 C C . PRO A 1 73 ? 14.491 2.971 4.120 1.00 86.38 73 PRO A C 1
ATOM 565 O O . PRO A 1 73 ? 13.397 3.051 4.673 1.00 86.38 73 PRO A O 1
ATOM 568 N N . ILE A 1 74 ? 15.228 4.055 3.862 1.00 88.69 74 ILE A N 1
ATOM 569 C CA . ILE A 1 74 ? 14.840 5.419 4.243 1.00 88.69 74 ILE A CA 1
ATOM 570 C C . ILE A 1 74 ? 13.582 5.857 3.485 1.00 88.69 74 ILE A C 1
ATOM 572 O O . ILE A 1 74 ? 12.627 6.329 4.103 1.00 88.69 74 ILE A O 1
ATOM 576 N N . ALA A 1 75 ? 13.539 5.657 2.166 1.00 87.50 75 ALA A N 1
ATOM 577 C CA . ALA A 1 75 ? 12.377 6.020 1.360 1.00 87.50 75 ALA A CA 1
ATOM 578 C C . ALA A 1 75 ? 11.146 5.154 1.682 1.00 87.50 75 ALA A C 1
ATOM 580 O O . ALA A 1 75 ? 10.014 5.646 1.718 1.00 87.50 75 ALA A O 1
ATOM 581 N N . SER A 1 76 ? 11.361 3.873 1.987 1.00 87.19 76 SER A N 1
ATOM 582 C CA . SER A 1 76 ? 10.304 2.957 2.432 1.00 87.19 76 SER A CA 1
ATOM 583 C C . SER A 1 76 ? 9.720 3.379 3.785 1.00 87.19 76 SER A C 1
ATOM 585 O O . SER A 1 76 ? 8.505 3.371 3.967 1.00 87.19 76 SER A O 1
ATOM 587 N N . CYS A 1 77 ? 10.559 3.822 4.724 1.00 89.88 77 CYS A N 1
ATOM 588 C CA . CYS A 1 77 ? 10.090 4.393 5.986 1.00 89.88 77 CYS A CA 1
ATOM 589 C C . CYS A 1 77 ? 9.314 5.692 5.742 1.00 89.88 77 CYS A C 1
ATOM 591 O O . CYS A 1 77 ? 8.187 5.833 6.215 1.00 89.88 77 CYS A O 1
ATOM 593 N N . ALA A 1 78 ? 9.885 6.622 4.971 1.00 89.38 78 ALA A N 1
ATOM 594 C CA . ALA A 1 78 ? 9.271 7.915 4.684 1.00 89.38 78 ALA A CA 1
ATOM 595 C C . ALA A 1 78 ? 7.889 7.775 4.029 1.00 89.38 78 ALA A C 1
ATOM 597 O O . ALA A 1 78 ? 6.956 8.474 4.423 1.00 89.38 78 ALA A O 1
ATOM 598 N N . SER A 1 79 ? 7.729 6.841 3.087 1.00 89.62 79 SER A N 1
ATOM 599 C CA . SER A 1 79 ? 6.445 6.567 2.431 1.00 89.62 79 SER A CA 1
ATOM 600 C C . SER A 1 79 ? 5.401 5.994 3.392 1.00 89.62 79 SER A C 1
ATOM 602 O O . SER A 1 79 ? 4.288 6.515 3.452 1.00 89.62 79 SER A O 1
ATOM 604 N N . MET A 1 80 ? 5.760 4.992 4.202 1.00 89.75 80 MET A N 1
ATOM 605 C CA . MET A 1 80 ? 4.845 4.376 5.174 1.00 89.75 80 MET A CA 1
ATOM 606 C C . MET A 1 80 ? 4.422 5.349 6.282 1.00 89.75 80 MET A C 1
ATOM 608 O O . MET A 1 80 ? 3.246 5.404 6.648 1.00 89.75 80 MET A O 1
ATOM 612 N N . PHE A 1 81 ? 5.356 6.152 6.802 1.00 89.25 81 PHE A N 1
ATOM 613 C CA . PHE A 1 81 ? 5.043 7.166 7.810 1.00 89.25 81 PHE A CA 1
ATOM 614 C C . PHE A 1 81 ? 4.194 8.297 7.238 1.00 89.25 81 PHE A C 1
ATOM 616 O O . PHE A 1 81 ? 3.193 8.666 7.850 1.00 89.25 81 PHE A O 1
ATOM 623 N N . SER A 1 82 ? 4.532 8.799 6.049 1.00 88.25 82 SER A N 1
ATOM 624 C CA . SER A 1 82 ? 3.727 9.818 5.366 1.00 88.25 82 SER A CA 1
ATOM 625 C C . SER A 1 82 ? 2.303 9.329 5.113 1.00 88.25 82 SER A C 1
ATOM 627 O O . SER A 1 82 ? 1.350 10.062 5.367 1.00 88.25 82 SER A O 1
ATOM 629 N N . ALA A 1 83 ? 2.138 8.072 4.691 1.00 88.62 83 ALA A N 1
ATOM 630 C CA . ALA A 1 83 ? 0.823 7.475 4.487 1.00 88.62 83 ALA A CA 1
ATOM 631 C C . ALA A 1 83 ? -0.012 7.432 5.777 1.00 88.62 83 ALA A C 1
ATOM 633 O O . ALA A 1 83 ? -1.201 7.758 5.759 1.00 88.62 83 ALA A O 1
ATOM 634 N N . LEU A 1 84 ? 0.603 7.075 6.910 1.00 87.62 84 LEU A N 1
ATOM 635 C CA . LEU A 1 84 ? -0.067 7.099 8.212 1.00 87.62 84 LEU A CA 1
ATOM 636 C C . LEU A 1 84 ? -0.443 8.515 8.652 1.00 87.62 84 LEU A C 1
ATOM 638 O O . LEU A 1 84 ? -1.556 8.711 9.132 1.00 87.62 84 LEU A O 1
ATOM 642 N N . LEU A 1 85 ? 0.453 9.488 8.477 1.00 87.81 85 LEU A N 1
ATOM 643 C CA . LEU A 1 85 ? 0.201 10.882 8.846 1.00 87.81 85 LEU A CA 1
ATOM 644 C C . LEU A 1 85 ? -0.942 11.483 8.028 1.00 87.81 85 LEU A C 1
ATOM 646 O O . LEU A 1 85 ? -1.849 12.088 8.596 1.00 87.81 85 LEU A O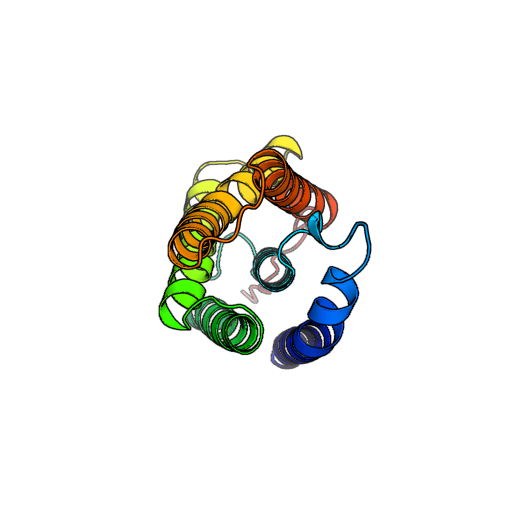 1
ATOM 650 N N . VAL A 1 86 ? -0.930 11.276 6.707 1.00 88.56 86 VAL A N 1
ATOM 651 C CA . VAL A 1 86 ? -2.002 11.742 5.819 1.00 88.56 86 VAL A CA 1
ATOM 652 C C . VAL A 1 86 ? -3.322 11.085 6.196 1.00 88.56 86 VAL A C 1
ATOM 654 O O . VAL A 1 86 ? -4.330 11.773 6.335 1.00 88.56 86 VAL A O 1
ATOM 657 N N . ARG A 1 87 ? -3.320 9.769 6.427 1.00 85.75 87 ARG A N 1
ATOM 658 C CA . ARG A 1 87 ? -4.513 9.057 6.881 1.00 85.75 87 ARG A CA 1
ATOM 659 C C . ARG A 1 87 ? -5.060 9.635 8.181 1.00 85.75 87 ARG A C 1
ATOM 661 O O . ARG A 1 87 ? -6.253 9.909 8.229 1.00 85.75 87 ARG A O 1
ATOM 668 N N . GLU A 1 88 ? -4.216 9.823 9.194 1.00 83.75 88 GLU A N 1
ATOM 669 C CA . GLU A 1 88 ? -4.642 10.322 10.504 1.00 83.75 88 GLU A CA 1
ATOM 670 C C . GLU A 1 88 ? -5.219 11.737 10.394 1.00 83.75 88 GLU A C 1
ATOM 672 O O . GLU A 1 88 ? -6.330 11.991 10.862 1.00 83.75 88 GLU A O 1
ATOM 677 N N . ALA A 1 89 ? -4.524 12.632 9.684 1.00 85.00 89 ALA A N 1
ATOM 678 C CA . ALA A 1 89 ? -4.990 13.993 9.427 1.00 85.00 89 ALA A CA 1
ATOM 679 C C . ALA A 1 89 ? -6.352 14.019 8.713 1.00 85.00 89 ALA A C 1
ATOM 681 O O . ALA A 1 89 ? -7.198 14.863 9.015 1.00 85.00 89 ALA A O 1
ATOM 682 N N . LEU A 1 90 ? -6.584 13.082 7.789 1.00 83.81 90 LEU A N 1
ATOM 683 C CA . LEU A 1 90 ? -7.851 12.946 7.076 1.00 83.81 90 LEU A CA 1
ATOM 684 C C . LEU A 1 90 ? -8.954 12.378 7.964 1.00 83.81 90 LEU A C 1
ATOM 686 O O . LEU A 1 90 ? -10.058 12.912 7.946 1.00 83.81 90 LEU A O 1
ATOM 690 N N . THR A 1 91 ? -8.679 11.357 8.775 1.00 79.25 91 THR A N 1
ATOM 691 C CA . THR A 1 91 ? -9.679 10.802 9.703 1.00 79.25 91 THR A CA 1
ATOM 692 C C . THR A 1 91 ? -10.062 11.758 10.825 1.00 79.25 91 THR A C 1
ATOM 694 O O . THR A 1 91 ? -11.174 11.665 11.332 1.00 79.25 91 THR A O 1
ATOM 697 N N . LEU A 1 92 ? -9.194 12.708 11.186 1.00 76.94 92 LEU A N 1
ATOM 698 C CA . LEU A 1 92 ? -9.550 13.788 12.112 1.00 76.94 92 LEU A CA 1
ATOM 699 C C . LEU A 1 92 ? -10.524 14.802 11.492 1.00 76.94 92 LEU A C 1
ATOM 701 O O . LEU A 1 92 ? -11.256 15.466 12.221 1.00 76.94 92 LEU A O 1
ATOM 705 N N . ARG A 1 93 ? -10.538 14.938 10.158 1.00 78.44 93 ARG A N 1
ATOM 706 C CA . ARG A 1 93 ? -11.363 15.923 9.435 1.00 78.44 93 ARG A CA 1
ATOM 707 C C . ARG A 1 93 ? -12.601 15.330 8.764 1.00 78.44 93 ARG A C 1
ATOM 709 O O . ARG A 1 93 ? -13.551 16.060 8.505 1.00 78.44 93 ARG A O 1
ATOM 716 N N . LEU A 1 94 ? -12.593 14.037 8.446 1.00 74.94 94 LEU A N 1
ATOM 717 C CA . LEU A 1 94 ? -13.629 13.368 7.660 1.00 74.94 94 LEU A CA 1
ATOM 718 C C . LEU A 1 94 ? -14.357 12.329 8.514 1.0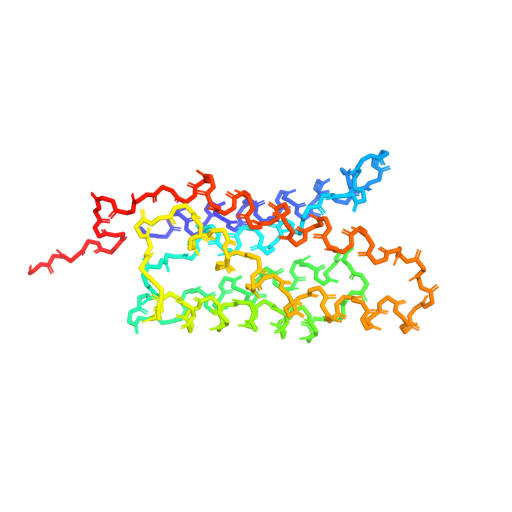0 74.94 94 LEU A C 1
ATOM 720 O O . LEU A 1 94 ? -13.742 11.505 9.186 1.00 74.94 94 LEU A O 1
ATOM 724 N N . SER A 1 95 ? -15.689 12.339 8.453 1.00 66.44 95 SER A N 1
ATOM 725 C CA . SER A 1 95 ? -16.512 11.340 9.133 1.00 66.44 95 SER A CA 1
ATOM 726 C C . SER A 1 95 ? -16.352 9.972 8.457 1.00 66.44 95 SER A C 1
ATOM 728 O O . SER A 1 95 ? -16.705 9.804 7.293 1.00 66.44 95 SER A O 1
ATOM 730 N N . ASP A 1 96 ? -15.909 8.954 9.200 1.00 63.91 96 ASP A N 1
ATOM 731 C CA . ASP A 1 96 ? -15.753 7.560 8.728 1.00 63.91 96 ASP A CA 1
ATOM 732 C C . ASP A 1 96 ? -17.106 6.858 8.414 1.00 63.91 96 ASP A C 1
ATOM 734 O O . ASP A 1 96 ? -17.173 5.636 8.229 1.00 63.91 96 ASP A O 1
ATOM 738 N N . SER A 1 97 ? -18.219 7.600 8.382 1.00 67.19 97 SER A N 1
ATOM 739 C CA . SER A 1 97 ? -19.584 7.086 8.224 1.00 67.19 97 SER A CA 1
ATOM 740 C C . SER A 1 97 ? -19.928 6.676 6.790 1.00 67.19 97 SER A C 1
ATOM 742 O O . SER A 1 97 ? -20.656 5.694 6.615 1.00 67.19 97 SER A O 1
ATOM 744 N N . LEU A 1 98 ? -19.374 7.365 5.787 1.00 79.62 98 LEU A N 1
ATOM 745 C CA . LEU A 1 98 ? -19.678 7.163 4.368 1.00 79.62 98 LEU A CA 1
ATOM 746 C C . LEU A 1 98 ? -18.537 6.452 3.634 1.00 79.62 98 LEU A C 1
ATOM 748 O O . LEU A 1 98 ? -17.356 6.699 3.879 1.00 79.62 98 LEU A O 1
ATOM 752 N N . PHE A 1 99 ? -18.906 5.598 2.676 1.00 83.50 99 PHE A N 1
ATOM 753 C CA . PHE A 1 99 ? -17.965 4.892 1.799 1.00 83.50 99 PHE A CA 1
ATOM 754 C C . PHE A 1 99 ? -17.011 5.857 1.085 1.00 83.50 99 PHE A C 1
ATOM 756 O O . PHE A 1 99 ? -15.805 5.623 1.061 1.00 83.50 99 PHE A O 1
ATOM 763 N N . VAL A 1 100 ? -17.546 6.973 0.578 1.00 86.19 100 VAL A N 1
ATOM 764 C CA . VAL A 1 100 ? -16.786 7.997 -0.156 1.00 86.19 100 VAL A CA 1
ATOM 765 C C . VAL A 1 100 ? -15.632 8.550 0.683 1.00 86.19 100 VAL A C 1
ATOM 767 O O . VAL A 1 100 ? -14.536 8.727 0.161 1.00 86.19 100 VAL A O 1
ATOM 770 N N . TYR A 1 101 ? -15.836 8.751 1.988 1.00 84.19 101 TYR A N 1
ATOM 771 C CA . TYR A 1 101 ? -14.793 9.254 2.883 1.00 84.19 101 TYR A CA 1
ATOM 772 C C . TYR A 1 101 ? -13.716 8.214 3.195 1.00 84.19 101 TYR A C 1
ATOM 774 O O . TYR A 1 101 ? -12.534 8.547 3.256 1.00 84.19 101 TYR A O 1
ATOM 782 N N . ARG A 1 102 ? -14.084 6.934 3.330 1.00 83.38 102 ARG A N 1
ATOM 783 C CA . ARG A 1 102 ? -13.092 5.856 3.500 1.00 83.38 102 ARG A CA 1
ATOM 784 C C . ARG A 1 102 ? -12.267 5.650 2.238 1.00 83.38 102 ARG A C 1
ATOM 786 O O . ARG A 1 102 ? -11.059 5.438 2.327 1.00 83.38 102 ARG A O 1
ATOM 793 N N . PHE A 1 103 ? -12.921 5.745 1.084 1.00 88.31 103 PHE A N 1
ATOM 794 C CA . PHE A 1 103 ? -12.275 5.674 -0.217 1.00 88.31 103 PHE A CA 1
ATOM 795 C C . PHE A 1 103 ? -11.292 6.827 -0.402 1.00 88.31 103 PHE A C 1
ATOM 797 O O . PHE A 1 103 ? -10.114 6.577 -0.644 1.00 88.31 103 PHE A O 1
ATOM 804 N N . SER A 1 104 ? -11.731 8.074 -0.207 1.00 88.19 104 SER A N 1
ATOM 805 C CA . SER A 1 104 ? -10.856 9.241 -0.345 1.00 88.19 104 SER A CA 1
ATOM 806 C C . SER A 1 104 ? -9.700 9.212 0.655 1.00 88.19 104 SER A C 1
ATOM 808 O O . SER A 1 104 ? -8.571 9.512 0.279 1.00 88.19 104 SER A O 1
ATOM 810 N N . CYS A 1 105 ? -9.937 8.764 1.891 1.00 87.25 105 CYS A N 1
ATOM 811 C CA . C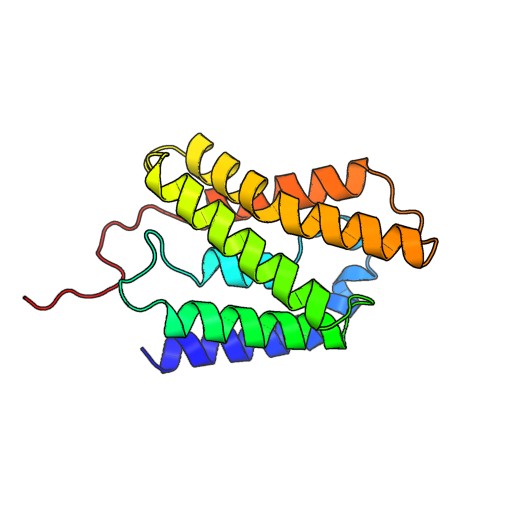YS A 1 105 ? -8.886 8.571 2.885 1.00 87.25 105 CYS A CA 1
ATOM 812 C C . CYS A 1 105 ? -7.840 7.540 2.428 1.00 87.25 105 CYS A C 1
ATOM 814 O O . CYS A 1 105 ? -6.644 7.816 2.501 1.00 87.25 105 CYS A O 1
ATOM 816 N N . GLY A 1 106 ? -8.269 6.383 1.911 1.00 87.00 106 GLY A N 1
ATOM 817 C CA . GLY A 1 106 ? -7.358 5.361 1.389 1.00 87.00 106 GLY A CA 1
ATOM 818 C C . GLY A 1 106 ? -6.578 5.827 0.155 1.00 87.00 106 GLY A C 1
ATOM 819 O O . GLY A 1 106 ? -5.367 5.621 0.089 1.00 87.00 106 GLY A O 1
ATOM 820 N N . VAL A 1 107 ? -7.246 6.515 -0.779 1.00 91.44 107 VAL A N 1
ATOM 821 C CA . VAL A 1 107 ? -6.616 7.120 -1.964 1.00 91.44 107 VAL A CA 1
ATOM 822 C C . VAL A 1 107 ? -5.546 8.117 -1.532 1.00 91.44 107 VAL A C 1
ATOM 824 O O . VAL A 1 107 ? -4.375 7.931 -1.851 1.00 91.44 107 VAL A O 1
ATOM 827 N N . LEU A 1 108 ? -5.915 9.132 -0.750 1.00 91.50 108 LEU A N 1
ATOM 828 C CA . LEU A 1 108 ? -5.007 10.208 -0.352 1.00 91.50 108 LEU A CA 1
ATOM 829 C C . LEU A 1 108 ? -3.848 9.702 0.512 1.00 91.50 108 LEU A C 1
ATOM 831 O O . LEU A 1 108 ? -2.723 10.156 0.331 1.00 91.50 108 LEU A O 1
ATOM 835 N N . ALA A 1 109 ? -4.079 8.720 1.388 1.00 88.88 109 ALA A N 1
ATOM 836 C CA . ALA A 1 109 ? -3.011 8.095 2.169 1.00 88.88 109 ALA A CA 1
ATOM 837 C C . ALA A 1 109 ? -1.991 7.344 1.296 1.00 88.88 109 ALA A C 1
ATOM 839 O O . ALA A 1 109 ? -0.830 7.231 1.676 1.00 88.88 109 ALA A O 1
ATOM 840 N N . SER A 1 110 ? -2.397 6.847 0.125 1.00 90.50 110 SER A N 1
ATOM 841 C CA . SER A 1 110 ? -1.498 6.147 -0.801 1.00 90.50 110 SER A CA 1
ATOM 842 C C . SER A 1 110 ? -0.720 7.072 -1.746 1.00 90.50 110 SER A C 1
ATOM 844 O O . SER A 1 110 ? 0.304 6.659 -2.292 1.00 90.50 110 SER A O 1
ATOM 846 N N . VAL A 1 111 ? -1.138 8.336 -1.895 1.00 91.56 111 VAL A N 1
ATOM 847 C CA . VAL A 1 111 ? -0.477 9.318 -2.775 1.00 91.56 111 VAL A CA 1
ATOM 848 C C . VAL A 1 111 ? 0.990 9.573 -2.396 1.00 91.56 111 VAL A C 1
ATOM 850 O O . VAL A 1 111 ? 1.829 9.484 -3.292 1.00 91.56 111 VAL A O 1
ATOM 853 N N . PRO A 1 112 ? 1.360 9.836 -1.122 1.00 91.00 112 PRO A N 1
ATOM 854 C CA . PRO A 1 112 ? 2.759 10.078 -0.756 1.00 91.00 112 PRO A CA 1
ATOM 855 C C . PRO A 1 112 ? 3.686 8.935 -1.168 1.00 91.00 112 PRO A C 1
ATOM 857 O O . PRO A 1 112 ? 4.796 9.156 -1.645 1.00 91.00 112 PRO A O 1
ATOM 860 N N . MET A 1 113 ? 3.207 7.703 -1.016 1.00 88.75 113 MET A N 1
ATOM 861 C CA . MET A 1 113 ? 3.957 6.513 -1.382 1.00 88.75 113 MET A CA 1
ATOM 862 C C . MET A 1 113 ? 4.115 6.381 -2.895 1.00 88.75 113 MET A C 1
ATOM 864 O O . MET A 1 113 ? 5.222 6.137 -3.364 1.00 88.75 113 MET A O 1
ATOM 868 N N . ALA A 1 114 ? 3.050 6.629 -3.662 1.00 89.25 114 ALA A N 1
ATOM 869 C CA . ALA A 1 114 ? 3.122 6.641 -5.119 1.00 89.25 114 ALA A CA 1
ATOM 870 C C . ALA A 1 114 ? 4.094 7.712 -5.645 1.00 89.25 114 ALA A C 1
ATOM 872 O O . ALA A 1 114 ? 4.858 7.434 -6.562 1.00 89.25 114 ALA A O 1
ATOM 873 N N . LEU A 1 115 ? 4.117 8.910 -5.050 1.00 91.00 115 LEU A N 1
ATOM 874 C CA . LEU A 1 115 ? 5.044 9.979 -5.446 1.00 91.00 115 LEU A CA 1
ATOM 875 C C . LEU A 1 115 ? 6.509 9.605 -5.191 1.00 91.00 115 LEU A C 1
ATOM 877 O O . LEU A 1 115 ? 7.360 9.829 -6.051 1.00 91.00 115 LEU A O 1
ATOM 881 N N . ILE A 1 116 ? 6.802 9.009 -4.032 1.00 90.06 116 ILE A N 1
ATOM 882 C CA . ILE A 1 116 ? 8.149 8.524 -3.703 1.00 90.06 116 ILE A CA 1
ATOM 883 C C . ILE A 1 116 ? 8.564 7.414 -4.674 1.00 90.06 116 ILE A C 1
ATOM 885 O O . ILE A 1 116 ? 9.674 7.450 -5.203 1.00 90.06 116 ILE A O 1
ATOM 889 N N . ASP A 1 117 ? 7.667 6.471 -4.957 1.00 88.06 117 ASP A N 1
ATOM 890 C CA . ASP A 1 117 ? 7.941 5.371 -5.879 1.00 88.06 117 ASP A CA 1
ATOM 891 C C . ASP A 1 117 ? 8.170 5.856 -7.320 1.00 88.06 117 ASP A C 1
ATOM 893 O O . ASP A 1 117 ? 9.058 5.340 -7.996 1.00 88.06 117 ASP A O 1
ATOM 897 N N . ILE A 1 118 ? 7.420 6.864 -7.787 1.00 89.19 118 ILE A N 1
ATOM 898 C CA . ILE A 1 118 ? 7.630 7.503 -9.099 1.00 89.19 118 ILE A CA 1
ATOM 899 C C . ILE A 1 118 ? 9.015 8.150 -9.158 1.00 89.19 118 ILE A C 1
ATOM 901 O O . ILE A 1 118 ? 9.731 7.976 -10.143 1.00 89.19 118 ILE A O 1
ATOM 905 N N . ASN A 1 119 ? 9.410 8.871 -8.105 1.00 90.06 119 ASN A N 1
ATOM 906 C CA . ASN A 1 119 ? 10.718 9.519 -8.050 1.00 90.06 119 ASN A CA 1
ATOM 907 C C . ASN A 1 119 ? 11.860 8.489 -8.101 1.00 90.06 119 ASN A C 1
ATOM 909 O O . ASN A 1 119 ? 12.800 8.635 -8.878 1.00 90.06 119 ASN A O 1
ATOM 913 N N . ILE A 1 120 ? 11.745 7.403 -7.330 1.00 88.31 120 ILE A N 1
ATOM 914 C CA . ILE A 1 120 ? 12.724 6.306 -7.332 1.00 88.31 120 ILE A CA 1
ATOM 915 C C . ILE A 1 120 ? 12.760 5.617 -8.699 1.00 88.31 120 ILE A C 1
ATOM 917 O O . ILE A 1 120 ? 13.836 5.392 -9.244 1.00 88.31 120 ILE A O 1
ATOM 921 N N . ALA A 1 121 ? 11.603 5.322 -9.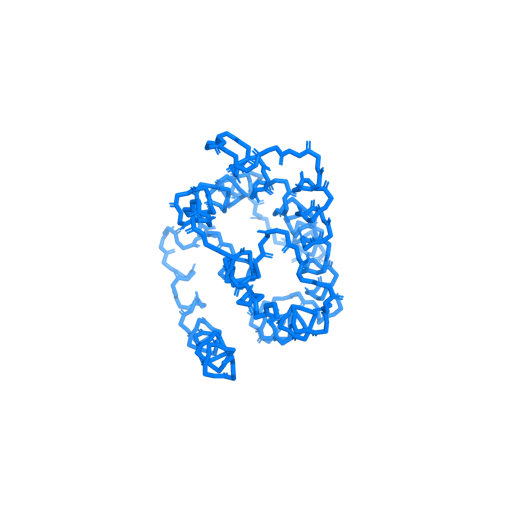297 1.00 86.81 121 ALA A N 1
ATOM 922 C CA . ALA A 1 121 ? 11.540 4.737 -10.635 1.00 86.81 121 ALA A CA 1
ATOM 923 C C . ALA A 1 121 ? 12.235 5.627 -11.681 1.00 86.81 121 ALA A C 1
ATOM 925 O O . ALA A 1 121 ? 12.976 5.110 -12.516 1.00 86.81 121 ALA A O 1
ATOM 926 N N . GLY A 1 122 ? 12.068 6.951 -11.585 1.00 86.75 122 GLY A N 1
ATOM 927 C CA . GLY A 1 122 ? 12.766 7.925 -12.425 1.00 86.75 122 GLY A CA 1
ATOM 928 C C . GLY A 1 122 ? 14.288 7.889 -12.259 1.00 86.75 122 GLY A C 1
ATOM 929 O O . GLY A 1 122 ? 15.004 7.899 -13.257 1.00 86.75 122 GLY A O 1
ATOM 930 N N . GLN A 1 123 ? 14.790 7.763 -11.025 1.00 88.56 123 GLN A N 1
ATOM 931 C CA . GLN A 1 123 ? 16.230 7.628 -10.748 1.00 88.56 123 GLN A CA 1
ATOM 932 C C . GLN A 1 123 ? 16.839 6.362 -11.373 1.00 88.56 123 GLN A C 1
ATOM 934 O O . GLN A 1 123 ? 17.976 6.395 -11.833 1.00 88.56 123 GLN A O 1
ATOM 939 N N . TYR A 1 124 ? 16.073 5.269 -11.433 1.00 86.25 124 TYR A N 1
ATOM 940 C CA . TYR A 1 124 ? 16.487 3.998 -12.042 1.00 86.25 124 TYR A CA 1
ATOM 941 C C . TYR A 1 124 ? 16.059 3.843 -13.514 1.00 86.25 124 TYR A C 1
ATOM 943 O O . TYR A 1 124 ? 16.149 2.746 -14.058 1.00 86.25 124 TYR A O 1
ATOM 951 N N . GLN A 1 125 ? 15.578 4.914 -14.161 1.00 85.69 125 GLN A N 1
ATOM 952 C CA . GLN A 1 125 ? 15.106 4.923 -15.558 1.00 85.69 125 GLN A CA 1
ATOM 953 C C . GLN A 1 125 ? 13.992 3.898 -15.871 1.00 85.69 125 GLN A C 1
ATOM 955 O O . GLN A 1 125 ? 13.742 3.553 -17.028 1.00 85.69 125 GLN A O 1
ATOM 960 N N . LEU A 1 126 ? 13.257 3.443 -14.855 1.00 84.88 126 LEU A N 1
ATOM 961 C CA . LEU A 1 126 ? 12.151 2.502 -15.006 1.00 84.88 126 LEU A CA 1
ATOM 962 C C . LEU A 1 126 ? 10.905 3.230 -15.514 1.00 84.88 126 LEU A C 1
ATOM 964 O O . LEU A 1 126 ? 10.291 4.029 -14.806 1.00 84.88 126 LEU A O 1
ATOM 968 N N . HIS A 1 127 ? 10.500 2.918 -16.742 1.00 80.06 127 HIS A N 1
ATOM 969 C CA . HIS A 1 127 ? 9.337 3.535 -17.371 1.00 80.06 127 HIS A CA 1
ATOM 970 C C . HIS A 1 127 ? 8.060 2.779 -16.998 1.00 80.06 127 HIS A C 1
ATOM 972 O O . HIS A 1 127 ? 7.676 1.803 -17.639 1.00 80.06 127 HIS A O 1
ATOM 978 N N . VAL A 1 128 ? 7.389 3.244 -15.943 1.00 82.38 128 VAL A N 1
ATOM 979 C CA . VAL A 1 128 ? 6.047 2.779 -15.572 1.00 82.38 128 VAL A CA 1
ATOM 980 C C . VAL A 1 128 ? 5.040 3.880 -15.914 1.00 82.38 128 VAL A C 1
ATOM 982 O O . VAL A 1 128 ? 5.155 4.978 -15.365 1.00 82.38 128 VAL A O 1
ATOM 985 N N . PRO A 1 129 ? 4.044 3.623 -16.780 1.00 87.69 129 PRO A N 1
ATOM 986 C CA . PRO A 1 129 ? 3.081 4.644 -17.177 1.00 87.69 129 PRO A CA 1
ATOM 987 C C . PRO A 1 129 ? 2.267 5.163 -15.984 1.00 87.69 129 PRO A C 1
ATOM 989 O O . PRO A 1 129 ? 1.860 4.402 -15.103 1.00 87.69 129 PRO A O 1
ATOM 992 N N . TYR A 1 130 ? 1.977 6.468 -15.985 1.00 87.50 130 TYR A N 1
ATOM 993 C CA . TYR A 1 130 ? 1.209 7.149 -14.932 1.00 87.50 130 TYR A CA 1
ATOM 994 C C . TYR A 1 130 ? -0.157 6.508 -14.655 1.00 87.50 130 TYR A C 1
ATOM 996 O O . TYR A 1 130 ? -0.595 6.470 -13.506 1.00 87.50 130 TYR A O 1
ATOM 1004 N N . SER A 1 131 ? -0.798 5.936 -15.677 1.00 89.50 131 SER A N 1
ATOM 1005 C CA . SER A 1 131 ? -2.073 5.222 -15.544 1.00 89.50 131 SER A CA 1
ATOM 1006 C C . SER A 1 131 ? -2.005 4.063 -14.545 1.00 89.50 131 SER A C 1
ATOM 1008 O O . SER A 1 131 ? -2.950 3.853 -13.787 1.00 89.50 131 SER A O 1
ATOM 1010 N N . ILE A 1 132 ? -0.876 3.354 -14.474 1.00 89.62 132 ILE A N 1
ATOM 1011 C CA . ILE A 1 132 ? -0.673 2.249 -13.529 1.00 89.62 132 ILE A CA 1
ATOM 1012 C C . ILE A 1 132 ? -0.582 2.779 -12.098 1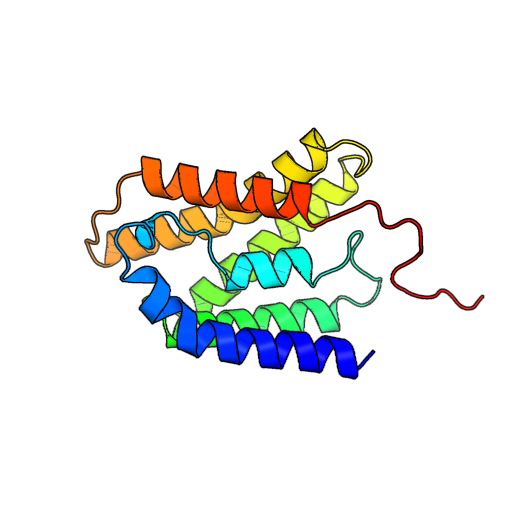.00 89.62 132 ILE A C 1
ATOM 1014 O O . ILE A 1 132 ? -1.178 2.199 -11.192 1.00 89.62 132 ILE A O 1
ATOM 1018 N N . TRP A 1 133 ? 0.126 3.888 -11.876 1.00 89.19 133 TRP A N 1
ATOM 1019 C CA . TRP A 1 133 ? 0.229 4.504 -10.550 1.00 89.19 133 TRP A CA 1
ATOM 1020 C C . TRP A 1 133 ? -1.132 4.975 -10.042 1.00 89.19 133 TRP A C 1
ATOM 1022 O O . TRP A 1 133 ? -1.506 4.665 -8.909 1.00 89.19 133 TRP A O 1
ATOM 1032 N N . VAL A 1 134 ? -1.903 5.641 -10.906 1.00 90.75 134 VAL A N 1
ATOM 1033 C CA . VAL A 1 134 ? -3.282 6.053 -10.610 1.00 90.75 134 VAL A CA 1
ATOM 1034 C C . VAL A 1 134 ? -4.139 4.836 -10.270 1.00 90.75 134 VAL A C 1
ATOM 1036 O O . VAL A 1 134 ? -4.832 4.833 -9.255 1.00 90.75 134 VAL A O 1
ATOM 1039 N N . TRP A 1 135 ? -4.041 3.767 -11.060 1.00 92.62 135 TRP A N 1
ATOM 1040 C CA . TRP A 1 135 ? -4.797 2.541 -10.827 1.00 92.62 135 TRP A CA 1
ATOM 1041 C C . TRP A 1 135 ? -4.481 1.896 -9.472 1.00 92.62 135 TRP A C 1
ATOM 1043 O O . TRP A 1 135 ? -5.396 1.550 -8.727 1.00 92.62 135 TRP A O 1
ATOM 1053 N N . ARG A 1 136 ? -3.198 1.797 -9.100 1.00 91.25 136 ARG A N 1
ATOM 1054 C CA . ARG A 1 136 ? -2.765 1.261 -7.796 1.00 91.25 136 ARG A CA 1
ATOM 1055 C C . ARG A 1 136 ? -3.304 2.079 -6.626 1.00 91.25 136 ARG A C 1
ATOM 1057 O O . ARG A 1 136 ? -3.764 1.507 -5.637 1.00 91.25 136 ARG A O 1
ATOM 1064 N N . VAL A 1 137 ? -3.264 3.404 -6.739 1.00 92.44 137 VAL A N 1
ATOM 1065 C CA . VAL A 1 137 ? -3.789 4.337 -5.731 1.00 92.44 137 VAL A CA 1
ATOM 1066 C C . VAL A 1 137 ? -5.306 4.169 -5.572 1.00 92.44 137 VAL A C 1
ATOM 1068 O O . VAL A 1 137 ? -5.802 4.013 -4.454 1.00 92.44 137 VAL A O 1
ATOM 1071 N N . LEU A 1 138 ? -6.045 4.100 -6.684 1.00 92.81 138 LEU A N 1
ATOM 1072 C CA . LEU A 1 138 ? -7.496 3.885 -6.677 1.00 92.81 138 LEU A CA 1
ATOM 1073 C C . LEU A 1 138 ? -7.875 2.513 -6.105 1.00 92.81 138 LEU A C 1
ATOM 1075 O O . LEU A 1 138 ? -8.773 2.430 -5.268 1.00 92.81 138 LEU A O 1
ATOM 1079 N N . LEU A 1 139 ? -7.166 1.448 -6.491 1.00 92.00 139 LEU A N 1
ATOM 1080 C CA . LEU A 1 139 ? -7.362 0.106 -5.933 1.00 92.00 139 LEU A CA 1
ATOM 1081 C C . LEU A 1 139 ? -7.085 0.072 -4.431 1.00 92.00 139 LEU A C 1
ATOM 1083 O O . LEU A 1 139 ? -7.838 -0.555 -3.689 1.00 92.00 139 LEU A O 1
ATOM 1087 N N . THR A 1 140 ? -6.044 0.769 -3.972 1.00 90.38 140 THR A N 1
ATOM 1088 C CA . THR A 1 140 ? -5.736 0.880 -2.540 1.00 90.38 140 THR A CA 1
ATOM 1089 C C . THR A 1 140 ? -6.909 1.515 -1.796 1.00 90.38 140 THR A C 1
ATOM 1091 O O . THR A 1 140 ? -7.390 0.959 -0.807 1.00 90.38 140 THR A O 1
ATOM 1094 N N . GLY A 1 141 ? -7.432 2.630 -2.315 1.00 87.94 141 GLY A N 1
ATOM 1095 C CA . GLY A 1 141 ? -8.628 3.282 -1.785 1.00 87.94 141 GLY A CA 1
ATOM 1096 C C . GLY A 1 141 ? -9.859 2.377 -1.772 1.00 87.94 141 GLY A C 1
ATOM 1097 O O . GLY A 1 141 ? -10.565 2.318 -0.765 1.00 87.94 141 GLY A O 1
ATOM 1098 N N . LEU A 1 142 ? -10.092 1.629 -2.854 1.00 90.56 142 LEU A N 1
ATOM 1099 C CA . LEU A 1 142 ? -11.217 0.703 -2.988 1.00 90.56 142 LEU A CA 1
ATOM 1100 C C . LEU A 1 142 ? -11.149 -0.414 -1.941 1.00 90.56 142 LEU A C 1
ATOM 1102 O O . LEU A 1 142 ? -12.119 -0.644 -1.219 1.00 90.56 142 LEU A O 1
ATOM 1106 N N . VAL A 1 143 ? -9.997 -1.080 -1.823 1.00 88.94 143 VAL A N 1
ATOM 1107 C CA . VAL A 1 143 ? -9.789 -2.163 -0.853 1.00 88.94 143 VAL A CA 1
ATOM 1108 C C . VAL A 1 143 ? -9.962 -1.641 0.569 1.00 88.94 143 VAL A C 1
ATOM 1110 O O . VAL A 1 143 ? -10.673 -2.256 1.363 1.00 88.94 143 VAL A O 1
ATOM 1113 N N . VAL A 1 144 ? -9.385 -0.480 0.890 1.00 86.12 144 VAL A N 1
ATOM 1114 C CA . VAL A 1 144 ? -9.562 0.145 2.207 1.00 86.12 144 VAL A CA 1
ATOM 1115 C C . VAL A 1 144 ? -11.037 0.448 2.470 1.00 86.12 144 VAL A C 1
ATOM 1117 O O . VAL A 1 144 ? -11.533 0.114 3.542 1.00 86.12 144 VAL A O 1
ATOM 1120 N N . ALA A 1 145 ? -11.767 1.015 1.510 1.00 85.94 145 ALA A N 1
ATOM 1121 C CA . ALA A 1 145 ? -13.176 1.362 1.686 1.00 85.94 145 ALA A CA 1
ATOM 1122 C C . ALA A 1 145 ? -14.089 0.138 1.874 1.00 85.94 145 ALA A C 1
ATOM 1124 O O . ALA A 1 145 ? -15.023 0.190 2.679 1.00 85.94 145 ALA A O 1
ATOM 1125 N N . LEU A 1 146 ? -13.810 -0.961 1.164 1.00 86.12 146 LEU A N 1
ATOM 1126 C CA . LEU A 1 146 ? -14.581 -2.206 1.232 1.00 86.12 146 LEU A CA 1
ATOM 1127 C C . LEU A 1 146 ? -14.284 -3.017 2.499 1.00 86.12 146 LEU A C 1
ATOM 1129 O O . LEU A 1 146 ? -15.204 -3.502 3.161 1.00 86.12 146 LEU A O 1
ATOM 1133 N N . VAL A 1 147 ? -13.002 -3.176 2.838 1.00 82.50 147 VAL A N 1
ATOM 1134 C CA . VAL A 1 147 ? -12.558 -4.052 3.934 1.00 82.50 147 VAL A CA 1
ATOM 1135 C C . VAL A 1 147 ? -12.725 -3.371 5.287 1.00 82.50 147 VAL A C 1
ATOM 1137 O O . VAL A 1 147 ? -13.096 -4.011 6.274 1.00 82.50 147 VAL A O 1
ATOM 1140 N N . LYS A 1 148 ? -12.501 -2.056 5.355 1.00 71.38 148 LYS A N 1
ATOM 1141 C CA . LYS A 1 148 ? -12.652 -1.287 6.588 1.00 71.38 148 LYS A CA 1
ATOM 1142 C C . LYS A 1 148 ? -14.143 -1.023 6.842 1.00 71.38 148 LYS A C 1
ATOM 1144 O O . LYS A 1 148 ? -14.686 0.031 6.508 1.00 71.38 148 LYS A O 1
ATOM 1149 N N . ARG A 1 149 ? -14.842 -2.013 7.413 1.00 55.69 149 ARG A N 1
ATOM 1150 C CA . ARG A 1 149 ? -16.216 -1.853 7.930 1.00 55.69 149 ARG A CA 1
ATOM 1151 C C . ARG A 1 149 ? -16.222 -0.953 9.170 1.00 55.69 149 ARG A C 1
ATOM 1153 O O . ARG A 1 149 ? -15.209 -0.850 9.857 1.00 55.69 149 ARG A O 1
ATOM 1160 N N . ARG A 1 150 ? -17.372 -0.304 9.439 1.00 50.19 150 ARG A N 1
ATOM 1161 C CA . ARG A 1 150 ? -17.612 0.510 10.651 1.00 50.19 150 ARG A CA 1
ATOM 1162 C C . ARG A 1 150 ? -17.004 -0.210 11.855 1.00 50.19 150 ARG A C 1
ATOM 1164 O O . ARG A 1 150 ? -17.359 -1.358 12.109 1.00 50.19 150 ARG A O 1
ATOM 1171 N N . ALA A 1 151 ? -16.161 0.470 12.624 1.00 46.22 151 ALA A N 1
ATOM 1172 C CA . ALA A 1 151 ? -15.878 0.037 13.982 1.00 46.22 151 ALA A CA 1
ATOM 1173 C C . ALA A 1 151 ? -17.166 0.217 14.809 1.00 46.22 151 ALA A C 1
ATOM 1175 O O . ALA A 1 151 ? -17.363 1.240 15.451 1.00 46.22 151 ALA A O 1
ATOM 1176 N N . THR A 1 152 ? -18.086 -0.752 14.781 1.00 39.22 152 THR A N 1
ATOM 1177 C CA . THR A 1 152 ? -19.228 -0.837 15.714 1.00 39.22 152 THR A CA 1
ATOM 1178 C C . THR A 1 152 ? -18.782 -1.372 17.077 1.00 39.22 152 THR A C 1
ATOM 1180 O O . THR A 1 152 ? -19.425 -2.223 17.679 1.00 39.22 152 THR A O 1
ATOM 1183 N N . GLY A 1 153 ? -17.639 -0.896 17.560 1.00 39.06 153 GLY A N 1
ATOM 1184 C CA . GLY A 1 153 ? -17.069 -1.285 18.839 1.00 39.06 153 GLY A CA 1
ATOM 1185 C C . GLY A 1 153 ? -15.663 -0.713 18.977 1.00 39.06 153 GLY A C 1
ATOM 1186 O O . GLY A 1 153 ? -14.898 -0.746 18.007 1.00 39.06 153 GLY A O 1
ATOM 1187 N N . PRO A 1 154 ? -15.299 -0.168 20.147 1.00 40.97 154 PRO A N 1
ATOM 1188 C CA . PRO A 1 154 ? -13.976 0.391 20.341 1.00 40.97 154 PRO A CA 1
ATOM 1189 C C . PRO A 1 154 ? -12.935 -0.730 20.181 1.00 40.97 154 PRO A C 1
ATOM 1191 O O . PRO A 1 154 ? -12.888 -1.696 20.940 1.00 40.97 154 PRO A O 1
ATOM 1194 N N . MET A 1 155 ? -12.093 -0.608 19.148 1.00 50.03 155 MET A N 1
ATOM 1195 C CA . MET A 1 155 ? -10.986 -1.532 18.841 1.00 50.03 155 MET A CA 1
ATOM 1196 C C . MET A 1 155 ? -9.916 -1.558 19.950 1.00 50.03 155 MET A C 1
ATOM 1198 O O . MET A 1 155 ? -9.103 -2.483 20.022 1.00 50.03 155 MET A O 1
ATOM 1202 N N . PHE A 1 156 ? -9.955 -0.564 20.837 1.00 48.41 156 PHE A N 1
ATOM 1203 C CA . PHE A 1 156 ? -9.339 -0.571 22.154 1.00 48.41 156 PHE A CA 1
ATOM 1204 C C . PHE A 1 156 ? -10.461 -0.736 23.161 1.00 48.41 156 PHE A C 1
ATOM 1206 O O . PHE A 1 156 ? -11.211 0.205 23.383 1.00 48.41 156 PHE A O 1
ATOM 1213 N N . GLY A 1 157 ? -10.595 -1.923 23.748 1.00 41.38 157 GLY A N 1
ATOM 1214 C CA . GLY A 1 157 ? -11.471 -2.115 24.894 1.00 41.38 157 GLY A CA 1
ATOM 1215 C C . GLY A 1 157 ? -11.064 -1.143 25.995 1.00 41.38 157 GLY A C 1
ATOM 1216 O O . GLY A 1 157 ? -10.134 -1.418 26.749 1.00 41.38 157 GLY A O 1
ATOM 1217 N N . GLY A 1 158 ? -11.743 0.000 26.053 1.00 39.47 158 GLY A N 1
ATOM 1218 C CA . GLY A 1 158 ? -11.825 0.810 27.246 1.00 39.47 158 GLY A CA 1
ATOM 1219 C C . GLY A 1 158 ? -12.535 -0.047 28.273 1.00 39.47 158 GLY A C 1
ATOM 1220 O O . GLY A 1 158 ? -13.758 -0.163 28.254 1.00 39.47 158 GLY A O 1
ATOM 1221 N N . LYS A 1 159 ? -11.761 -0.702 29.134 1.00 38.31 159 LYS A N 1
ATOM 1222 C CA . LYS A 1 159 ? -12.263 -0.946 30.474 1.00 38.31 159 LYS A CA 1
ATOM 1223 C C . LYS A 1 159 ? -12.213 0.416 31.155 1.00 38.31 159 LYS A C 1
ATOM 1225 O O . LYS A 1 159 ? -11.132 0.989 31.278 1.00 38.31 159 LYS A O 1
ATOM 1230 N N . ARG A 1 160 ? -13.406 0.952 31.416 1.00 39.69 160 ARG A N 1
ATOM 1231 C CA . ARG A 1 160 ? -13.610 1.947 32.467 1.00 39.69 160 ARG A CA 1
ATOM 1232 C C . ARG A 1 160 ? -12.992 1.438 33.762 1.00 39.69 160 ARG A C 1
ATOM 1234 O O . ARG A 1 160 ? -13.017 0.198 33.950 1.00 39.69 160 ARG A O 1
#

Secondary structure (DSSP, 8-state):
-HHHHHHHHHHHHHHHHHHHHHHTSTTGGGPPPHHHHHHHHHS-SSPPS-THHHHHHHHHHHHHHHTTSSS-HHHHHHHHHHHHHHHHHHHHHS-TTSHHHHHHHHHHHHHHHHHHHHHHHHHTT----HHHHHHHHHHHHHHHHHH----SS-SS----

Radius of gyration: 15.61 Å; chains: 1; bounding box: 36×30×50 Å